Protein AF-A0A5K4F5U8-F1 (afdb_monomer_lite)

Organism: Schistosoma mansoni (NCBI:txid6183)

Structure (mmCIF, N/CA/C/O backbone):
data_AF-A0A5K4F5U8-F1
#
_entry.id   AF-A0A5K4F5U8-F1
#
loop_
_atom_site.group_PDB
_atom_site.id
_atom_site.type_symbol
_atom_site.label_atom_id
_atom_site.label_alt_id
_atom_site.label_comp_id
_atom_site.label_asym_id
_atom_site.label_entity_id
_atom_site.label_seq_id
_atom_site.pdbx_PDB_ins_code
_atom_site.Cartn_x
_atom_site.Cartn_y
_atom_site.Cartn_z
_atom_site.occupancy
_atom_site.B_iso_or_equiv
_atom_site.auth_seq_id
_atom_site.auth_comp_id
_atom_site.auth_asym_id
_atom_site.auth_atom_id
_atom_site.pdbx_PDB_model_num
ATOM 1 N N . MET A 1 1 ? -51.810 -13.209 71.346 1.00 55.81 1 MET A N 1
ATOM 2 C CA . MET A 1 1 ? -51.809 -12.489 70.056 1.00 55.81 1 MET A CA 1
ATOM 3 C C . MET A 1 1 ? -52.973 -13.051 69.253 1.00 55.81 1 MET A C 1
ATOM 5 O O . MET A 1 1 ? -53.030 -14.268 69.125 1.00 55.81 1 MET A O 1
ATOM 9 N N . SER A 1 2 ? -53.965 -12.244 68.866 1.00 67.75 2 SER A N 1
ATOM 10 C CA . SER A 1 2 ? -55.133 -12.753 68.128 1.00 67.75 2 SER A CA 1
ATOM 11 C C . SER A 1 2 ? -54.727 -13.163 66.707 1.00 67.75 2 SER A C 1
ATOM 13 O O . SER A 1 2 ? -53.837 -12.550 66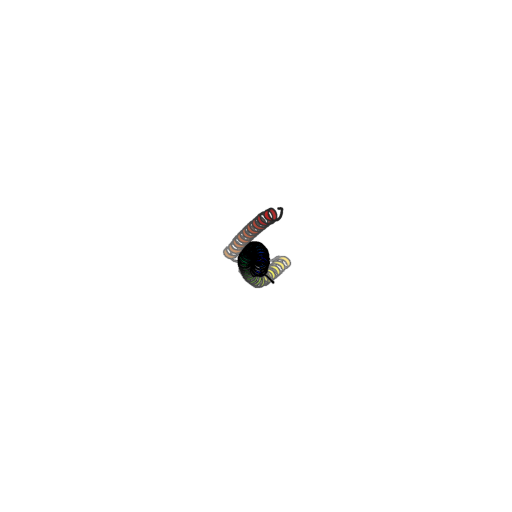.120 1.00 67.75 2 SER A O 1
ATOM 15 N N . LEU A 1 3 ? -55.381 -14.191 66.151 1.00 76.44 3 LEU A N 1
ATOM 16 C CA . LEU A 1 3 ? -55.191 -14.631 64.757 1.00 76.44 3 LEU A CA 1
ATOM 17 C C . LEU A 1 3 ? -55.333 -13.476 63.752 1.00 76.44 3 LEU A C 1
ATOM 19 O O . LEU A 1 3 ? -54.651 -13.449 62.734 1.00 76.44 3 LEU A O 1
ATOM 23 N N . GLU A 1 4 ? -56.185 -12.499 64.058 1.00 76.69 4 GLU A N 1
ATOM 24 C CA . GLU A 1 4 ? -56.363 -11.291 63.252 1.00 76.69 4 GLU A CA 1
ATOM 25 C C . GLU A 1 4 ? -55.086 -10.450 63.168 1.00 76.69 4 GLU A C 1
ATOM 27 O O . GLU A 1 4 ? -54.725 -10.022 62.075 1.00 76.69 4 GLU A O 1
ATOM 32 N N . ILE A 1 5 ? -54.364 -10.274 64.283 1.00 78.19 5 ILE A N 1
ATOM 33 C CA . ILE A 1 5 ? -53.105 -9.514 64.305 1.00 78.19 5 ILE A CA 1
ATOM 34 C C . ILE A 1 5 ? -52.043 -10.223 63.453 1.00 78.19 5 ILE A C 1
ATOM 36 O O . ILE A 1 5 ? -51.369 -9.570 62.660 1.00 78.19 5 ILE A O 1
ATOM 40 N N . ILE A 1 6 ? -51.935 -11.553 63.554 1.00 78.06 6 ILE A N 1
ATOM 41 C CA . ILE A 1 6 ? -50.988 -12.346 62.748 1.00 78.06 6 ILE A CA 1
ATOM 42 C C . ILE A 1 6 ? -51.300 -12.181 61.254 1.00 78.06 6 ILE A C 1
ATOM 44 O O . ILE A 1 6 ? -50.434 -11.766 60.491 1.00 78.06 6 ILE A O 1
ATOM 48 N N . ASN A 1 7 ? -52.566 -12.352 60.858 1.00 77.94 7 ASN A N 1
ATOM 49 C CA . ASN A 1 7 ? -52.994 -12.166 59.468 1.00 77.94 7 ASN A CA 1
ATOM 50 C C . ASN A 1 7 ? -52.751 -10.740 58.942 1.00 77.94 7 ASN A C 1
ATOM 52 O O . ASN A 1 7 ? -52.500 -10.562 57.751 1.00 77.94 7 ASN A O 1
ATOM 56 N N . THR A 1 8 ? -52.860 -9.706 59.785 1.00 81.81 8 THR A N 1
ATOM 57 C CA . THR A 1 8 ? -52.535 -8.332 59.367 1.00 81.81 8 THR A CA 1
ATOM 58 C C . THR A 1 8 ? -51.039 -8.117 59.181 1.00 81.81 8 THR A C 1
ATOM 60 O O . THR A 1 8 ? -50.652 -7.480 58.205 1.00 81.81 8 THR A O 1
ATOM 63 N N . VAL A 1 9 ? -50.202 -8.673 60.062 1.00 79.81 9 VAL A N 1
ATOM 64 C CA . VAL A 1 9 ? -48.740 -8.600 59.932 1.00 79.81 9 VAL A CA 1
ATOM 65 C C . VAL A 1 9 ? -48.287 -9.333 58.669 1.00 79.81 9 VAL A C 1
ATOM 67 O O . VAL A 1 9 ? -47.540 -8.753 57.889 1.00 79.81 9 VAL A O 1
ATOM 70 N N . ASP A 1 10 ? -48.815 -10.529 58.401 1.00 83.69 10 ASP A N 1
ATOM 71 C CA . ASP A 1 10 ? -48.494 -11.300 57.190 1.00 83.69 10 ASP A CA 1
ATOM 72 C C . ASP A 1 10 ? -48.928 -10.586 55.897 1.00 83.69 10 ASP A C 1
ATOM 74 O O . ASP A 1 10 ? -48.259 -10.661 54.868 1.00 83.69 10 ASP A O 1
ATOM 78 N N . LYS A 1 11 ? -50.044 -9.846 55.929 1.00 86.00 11 LYS A N 1
ATOM 79 C CA . LYS A 1 11 ? -50.469 -9.013 54.792 1.00 86.00 11 LYS A CA 1
ATOM 80 C C . LYS A 1 11 ? -49.548 -7.818 54.567 1.00 86.00 11 LYS A C 1
ATOM 82 O O . LYS A 1 11 ? -49.301 -7.470 53.415 1.00 86.00 11 LYS A O 1
ATOM 87 N N . LEU A 1 12 ? -49.076 -7.181 55.638 1.00 84.19 12 LEU A N 1
ATOM 88 C CA . LEU A 1 12 ? -48.148 -6.053 55.543 1.00 84.19 12 LEU A CA 1
ATOM 89 C C . LEU A 1 12 ? -46.786 -6.509 55.013 1.00 84.19 12 LEU A C 1
ATOM 91 O O . LEU A 1 12 ? -46.285 -5.910 54.069 1.00 84.19 12 LEU A O 1
ATOM 95 N N . THR A 1 13 ? -46.239 -7.617 55.522 1.00 88.38 13 THR A N 1
ATOM 96 C CA . THR A 1 13 ? -44.965 -8.167 55.028 1.00 88.38 13 THR A CA 1
ATOM 97 C C . THR A 1 13 ? -45.050 -8.581 53.559 1.00 88.38 13 THR A C 1
ATOM 99 O O . THR A 1 13 ? -44.134 -8.292 52.791 1.00 88.38 13 THR A O 1
ATOM 102 N N . LEU A 1 14 ? -46.163 -9.192 53.137 1.00 89.12 14 LEU A N 1
ATOM 103 C CA . LEU A 1 14 ? -46.406 -9.510 51.729 1.00 89.12 14 LEU A CA 1
ATOM 104 C C . LEU A 1 14 ? -46.535 -8.242 50.868 1.00 89.12 14 LEU A C 1
ATOM 106 O O . LEU A 1 14 ? -46.029 -8.204 49.750 1.00 89.12 14 LEU A O 1
ATOM 110 N N . SER A 1 15 ? -47.195 -7.196 51.376 1.00 91.06 15 SER A N 1
ATOM 111 C CA . SER A 1 15 ? -47.309 -5.910 50.679 1.00 91.06 15 SER A CA 1
ATOM 112 C C . SER A 1 15 ? -45.940 -5.261 50.462 1.00 91.06 15 SER A C 1
ATOM 114 O O . SER A 1 15 ? -45.653 -4.823 49.347 1.00 91.06 15 SER A O 1
ATOM 116 N N . ASP A 1 16 ? -45.085 -5.259 51.486 1.00 92.69 16 ASP A N 1
ATOM 117 C CA . ASP A 1 16 ? -43.722 -4.724 51.406 1.00 92.69 16 ASP A CA 1
ATOM 118 C C . ASP A 1 16 ? -42.870 -5.516 50.399 1.00 92.69 16 ASP A C 1
ATOM 120 O O . ASP A 1 16 ? -42.147 -4.928 49.593 1.00 92.69 16 ASP A O 1
ATOM 124 N N . GLN A 1 17 ? -42.989 -6.850 50.384 1.00 92.75 17 GLN A N 1
ATOM 125 C CA . GLN A 1 17 ? -42.312 -7.707 49.401 1.00 92.75 17 GLN A CA 1
ATOM 126 C C . GLN A 1 17 ? -42.759 -7.395 47.967 1.00 92.75 17 GLN A C 1
ATOM 128 O O . GLN A 1 17 ? -41.922 -7.228 47.081 1.00 92.75 17 GLN A O 1
ATOM 133 N N . ILE A 1 18 ? -44.068 -7.243 47.740 1.00 93.94 18 ILE A N 1
ATOM 134 C CA . ILE A 1 18 ? -44.618 -6.874 46.428 1.00 93.94 18 ILE A CA 1
ATOM 135 C C . ILE A 1 18 ? -44.106 -5.495 45.986 1.00 93.94 18 ILE A C 1
ATOM 137 O O . ILE A 1 18 ? -43.837 -5.282 44.801 1.00 93.94 18 ILE A O 1
ATOM 141 N N . GLU A 1 19 ? -43.982 -4.534 46.902 1.00 94.38 19 GLU A N 1
ATOM 142 C CA . GLU A 1 19 ? -43.435 -3.213 46.586 1.00 94.38 19 GLU A CA 1
ATOM 143 C C . GLU A 1 19 ? -41.948 -3.285 46.208 1.00 94.38 19 GLU A C 1
ATOM 145 O O . GLU A 1 19 ? -41.546 -2.715 45.189 1.00 94.38 19 GLU A O 1
ATOM 150 N N . GLN A 1 20 ? -41.149 -4.059 46.947 1.00 94.44 20 GLN A N 1
ATOM 151 C CA . GLN A 1 20 ? -39.741 -4.304 46.617 1.00 94.44 20 GLN A CA 1
ATOM 152 C C . GLN A 1 20 ? -39.573 -4.979 45.248 1.00 94.44 20 GLN A C 1
ATOM 154 O O . GLN A 1 20 ? -38.730 -4.554 44.452 1.00 94.44 20 GLN A O 1
ATOM 159 N N . GLU A 1 21 ? -40.397 -5.979 44.925 1.00 95.81 21 GLU A N 1
ATOM 160 C CA . GLU A 1 21 ? -40.387 -6.633 43.611 1.00 95.81 21 GLU A CA 1
ATOM 161 C C . GLU A 1 21 ? -40.747 -5.662 42.480 1.00 95.81 21 GLU A C 1
ATOM 163 O O . GLU A 1 21 ? -40.109 -5.679 41.427 1.00 95.81 21 GLU A O 1
ATOM 168 N N . LYS A 1 22 ? -41.713 -4.756 42.691 1.00 96.56 22 LYS A N 1
ATOM 169 C CA . LYS A 1 22 ? -42.053 -3.711 41.708 1.00 96.56 22 LYS A CA 1
ATOM 170 C C . LYS A 1 22 ? -40.891 -2.751 41.459 1.00 96.56 22 LYS A C 1
ATOM 172 O O . LYS A 1 22 ? -40.652 -2.380 40.308 1.00 96.56 22 LYS A O 1
ATOM 177 N N . ILE A 1 23 ? -40.170 -2.356 42.510 1.00 96.25 23 ILE A N 1
ATOM 178 C CA . ILE A 1 23 ? -38.971 -1.513 42.389 1.00 96.25 23 ILE A CA 1
ATOM 179 C C . ILE A 1 23 ? -37.886 -2.262 41.609 1.00 96.25 23 ILE A C 1
ATOM 181 O O . ILE A 1 23 ? -37.341 -1.717 40.648 1.00 96.25 23 ILE A O 1
ATOM 185 N N . SER A 1 24 ? -37.619 -3.521 41.968 1.00 96.38 24 SER A N 1
ATOM 186 C CA . SER A 1 24 ? -36.646 -4.373 41.276 1.00 96.38 24 SER A CA 1
ATOM 187 C C . SER A 1 24 ? -36.989 -4.541 39.792 1.00 96.38 24 SER A C 1
ATOM 189 O O . SER A 1 24 ? -36.137 -4.332 38.929 1.00 96.38 24 SER A O 1
ATOM 191 N N . LEU A 1 25 ? -38.259 -4.799 39.468 1.00 97.19 25 LEU A N 1
ATOM 192 C CA . LEU A 1 25 ? -38.737 -4.906 38.091 1.00 97.19 25 LEU A CA 1
ATOM 193 C C . LEU A 1 25 ? -38.520 -3.610 37.298 1.00 97.19 25 LEU A C 1
ATOM 195 O O . LEU A 1 25 ? -38.134 -3.660 36.131 1.00 97.19 25 LEU A O 1
ATOM 199 N N . ASN A 1 26 ? -38.763 -2.447 37.906 1.00 97.00 26 ASN A N 1
ATOM 200 C CA . ASN A 1 26 ? -38.525 -1.160 37.252 1.00 97.00 26 ASN A CA 1
ATOM 201 C C . ASN A 1 26 ? -37.026 -0.937 36.984 1.00 97.00 26 ASN A C 1
ATOM 203 O O . ASN A 1 26 ? -36.650 -0.563 35.875 1.00 97.00 26 ASN A O 1
ATOM 207 N N . LEU A 1 27 ? -36.162 -1.251 37.955 1.00 96.81 27 LEU A N 1
ATOM 208 C CA . LEU A 1 27 ? -34.708 -1.184 37.778 1.00 96.81 27 LEU A CA 1
ATOM 209 C C . LEU A 1 27 ? -34.223 -2.122 36.665 1.00 96.81 27 LEU A C 1
ATOM 211 O O . LEU A 1 27 ? -33.412 -1.714 35.833 1.00 96.81 27 LEU A O 1
ATOM 215 N N . LEU A 1 28 ? -34.749 -3.348 36.605 1.00 97.00 28 LEU A N 1
ATOM 216 C CA . LEU A 1 28 ? -34.437 -4.304 35.541 1.00 97.00 28 LEU A CA 1
ATOM 217 C C . LEU A 1 28 ? -34.871 -3.784 34.169 1.00 97.00 28 LEU A C 1
ATOM 219 O O . LEU A 1 28 ? -34.096 -3.869 33.223 1.00 97.00 28 LEU A O 1
ATOM 223 N N . ARG A 1 29 ? -36.061 -3.183 34.059 1.00 97.69 29 ARG A N 1
ATOM 224 C CA . ARG A 1 29 ? -36.532 -2.566 32.808 1.00 97.69 29 ARG A CA 1
ATOM 225 C C . ARG A 1 29 ? -35.633 -1.418 32.357 1.00 97.69 29 ARG A C 1
ATOM 227 O O . ARG A 1 29 ? -35.238 -1.388 31.201 1.00 97.69 29 ARG A O 1
ATOM 234 N N . GLN A 1 30 ? -35.262 -0.517 33.267 1.00 96.50 30 GLN A N 1
ATOM 235 C CA . GLN A 1 30 ? -34.341 0.582 32.954 1.00 96.50 30 GLN A CA 1
ATOM 236 C C . GLN A 1 30 ? -32.960 0.072 32.535 1.00 96.50 30 GLN A C 1
ATOM 238 O O . GLN A 1 30 ? -32.342 0.627 31.632 1.00 96.50 30 GLN A O 1
ATOM 243 N N . THR A 1 31 ? -32.477 -0.984 33.190 1.00 96.69 31 THR A N 1
ATOM 244 C CA . THR A 1 31 ? -31.202 -1.619 32.845 1.00 96.69 31 THR A CA 1
ATOM 245 C C . THR A 1 31 ? -31.276 -2.264 31.467 1.00 96.69 31 THR A C 1
ATOM 247 O O . THR A 1 31 ? -30.354 -2.091 30.681 1.00 96.69 31 THR A O 1
ATOM 250 N N . ASN A 1 32 ? -32.382 -2.940 31.146 1.00 97.06 32 ASN A N 1
ATOM 251 C CA . ASN A 1 32 ? -32.571 -3.558 29.841 1.00 97.06 32 ASN A CA 1
ATOM 252 C C . ASN A 1 32 ? -32.601 -2.515 28.716 1.00 97.06 32 ASN A C 1
ATOM 254 O O . ASN A 1 32 ? -31.885 -2.682 27.740 1.00 97.06 32 ASN A O 1
ATOM 258 N N . CYS A 1 33 ? -33.315 -1.396 28.895 1.00 97.00 33 CYS A N 1
ATOM 259 C CA . CYS A 1 33 ? -33.307 -0.305 27.913 1.00 97.00 33 CYS A CA 1
ATOM 260 C C . CYS A 1 33 ? -31.891 0.249 27.670 1.00 97.00 33 CYS A C 1
ATOM 262 O O . CYS A 1 33 ? -31.497 0.450 26.531 1.00 97.00 33 CYS A O 1
ATOM 264 N N . LYS A 1 34 ? -31.088 0.440 28.727 1.00 97.12 34 LYS A N 1
ATOM 265 C CA . LYS A 1 34 ? -29.693 0.898 28.578 1.00 97.12 34 LYS A CA 1
ATOM 266 C C . LYS A 1 34 ? -28.794 -0.130 27.891 1.00 97.12 34 LYS A C 1
ATOM 268 O O . LYS A 1 34 ? -27.827 0.248 27.235 1.00 97.12 34 LYS A O 1
ATOM 273 N N . LEU A 1 35 ? -29.060 -1.420 28.097 1.00 97.44 35 LEU A N 1
ATOM 274 C CA . LEU A 1 35 ? -28.330 -2.494 27.429 1.00 97.44 35 LEU A CA 1
ATOM 275 C C . LEU A 1 35 ? -28.683 -2.554 25.944 1.00 97.44 35 LEU A C 1
ATOM 277 O O . LEU A 1 35 ? -27.769 -2.682 25.144 1.00 97.44 35 LEU A O 1
ATOM 281 N N . GLU A 1 36 ? -29.959 -2.401 25.588 1.00 97.69 36 GLU A N 1
ATOM 282 C CA . GLU A 1 36 ? -30.414 -2.285 24.195 1.00 97.69 36 GLU A CA 1
ATOM 283 C C . GLU A 1 36 ? -29.726 -1.097 23.500 1.00 97.69 36 GLU A C 1
ATOM 285 O O . GLU A 1 36 ?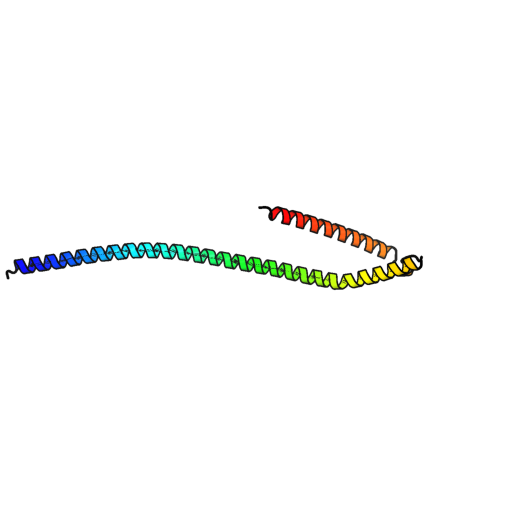 -29.046 -1.297 22.501 1.00 97.69 36 GLU A O 1
ATOM 290 N N . GLU A 1 37 ? -29.745 0.096 24.107 1.00 97.19 37 GLU A N 1
ATOM 291 C CA . GLU A 1 37 ? -29.022 1.272 23.586 1.00 97.19 37 GLU A CA 1
ATOM 292 C C . GLU A 1 37 ? -27.509 1.021 23.433 1.00 97.19 37 GLU A C 1
ATOM 294 O O . GLU A 1 37 ? -26.879 1.485 22.485 1.00 97.19 37 GLU A O 1
ATOM 299 N N . SER A 1 38 ? -26.900 0.291 24.374 1.00 97.31 38 SER A N 1
ATOM 300 C CA . SER A 1 38 ? -25.469 -0.036 24.313 1.00 97.31 38 SER A CA 1
ATOM 301 C C . SER A 1 38 ? -25.152 -1.040 23.205 1.00 97.31 38 SER A C 1
ATOM 303 O O . SER A 1 38 ? -24.076 -0.960 22.618 1.00 97.31 38 SER A O 1
ATOM 305 N N . ILE A 1 39 ? -26.056 -1.986 22.935 1.00 97.19 39 ILE A N 1
ATOM 306 C CA . ILE A 1 39 ? -25.923 -2.944 21.833 1.00 97.19 39 ILE A CA 1
ATOM 307 C C . ILE A 1 39 ? -25.994 -2.196 20.504 1.00 97.19 39 ILE A C 1
ATOM 309 O O . ILE A 1 39 ? -25.072 -2.352 19.710 1.00 97.19 39 ILE A O 1
ATOM 313 N N . ASP A 1 40 ? -26.984 -1.320 20.317 1.00 97.00 40 ASP A N 1
ATOM 314 C CA . ASP A 1 40 ? -27.134 -0.528 19.089 1.00 97.00 40 ASP A CA 1
ATOM 315 C C . ASP A 1 40 ? -25.861 0.289 18.787 1.00 97.00 40 ASP A C 1
ATOM 317 O O . ASP A 1 40 ? -25.329 0.253 17.679 1.00 97.00 40 ASP A O 1
ATOM 321 N N . ILE A 1 41 ? -25.290 0.959 19.800 1.00 96.94 41 ILE A N 1
ATOM 322 C CA . ILE A 1 41 ? -24.035 1.721 19.651 1.00 96.94 41 ILE A CA 1
ATOM 323 C C . ILE A 1 41 ? -22.863 0.814 19.245 1.00 96.94 41 ILE A C 1
ATOM 325 O O . ILE A 1 41 ? -22.020 1.213 18.438 1.00 96.94 41 ILE A O 1
ATOM 329 N N . LEU A 1 42 ? -22.762 -0.382 19.829 1.00 96.44 42 LEU A N 1
ATOM 330 C CA . LEU A 1 42 ? -21.684 -1.321 19.517 1.00 96.44 42 LEU A CA 1
ATOM 331 C C . LEU A 1 42 ? -21.840 -1.925 18.116 1.00 96.44 42 LEU A C 1
ATOM 333 O O . LEU A 1 42 ? -20.831 -2.143 17.447 1.00 96.44 42 LEU A O 1
ATOM 337 N N . GLU A 1 43 ? -23.069 -2.170 17.665 1.00 95.69 43 GLU A N 1
ATOM 338 C CA . GLU A 1 43 ? -23.359 -2.625 16.303 1.00 95.69 43 GLU A CA 1
ATOM 339 C C . GLU A 1 43 ? -22.990 -1.551 15.268 1.00 95.69 43 GLU A C 1
ATOM 341 O O . GLU A 1 43 ? -22.306 -1.862 14.290 1.00 95.69 43 GLU A O 1
ATOM 346 N N . ASP A 1 44 ? -23.320 -0.282 15.528 1.00 93.81 44 ASP A N 1
ATOM 347 C CA . ASP A 1 44 ? -22.907 0.850 14.688 1.00 93.81 44 ASP A CA 1
ATOM 348 C C . ASP A 1 44 ? -21.375 0.992 14.625 1.00 93.81 44 ASP A C 1
ATOM 350 O O . ASP A 1 44 ? -20.791 1.193 13.554 1.00 93.81 44 ASP A O 1
ATOM 354 N N . GLN A 1 45 ? -20.691 0.855 15.768 1.00 93.50 45 GLN A N 1
ATOM 355 C CA . GLN A 1 45 ? -19.226 0.884 15.824 1.00 93.50 45 GLN A CA 1
ATOM 356 C C . GLN A 1 45 ? -18.598 -0.278 15.051 1.00 93.50 45 GLN A C 1
ATOM 358 O O . GLN A 1 45 ? -17.605 -0.081 14.351 1.00 93.50 45 GLN A O 1
ATOM 363 N N . LEU A 1 46 ? -19.171 -1.479 15.154 1.00 90.94 46 LEU A N 1
ATOM 364 C CA . LEU A 1 46 ? -18.700 -2.650 14.422 1.00 90.94 46 LEU A CA 1
ATOM 365 C C . LEU A 1 46 ? -18.847 -2.448 12.909 1.00 90.94 46 LEU A C 1
ATOM 367 O O . LEU A 1 46 ? -17.887 -2.682 12.176 1.00 90.94 46 LEU A O 1
ATOM 371 N N . ALA A 1 47 ? -19.997 -1.944 12.454 1.00 87.25 47 ALA A N 1
ATOM 372 C CA . ALA A 1 47 ? -20.234 -1.639 11.044 1.00 87.25 47 ALA A CA 1
ATOM 373 C C . ALA A 1 47 ? -19.240 -0.595 10.502 1.00 87.25 47 ALA A C 1
ATOM 375 O O . ALA A 1 47 ? -18.724 -0.744 9.394 1.00 87.25 47 ALA A O 1
ATOM 376 N N . SER A 1 48 ? -18.909 0.429 11.298 1.00 84.75 48 SER A N 1
ATOM 377 C CA . SER A 1 48 ? -17.889 1.423 10.935 1.00 84.75 48 SER A CA 1
ATOM 378 C C . SER A 1 48 ? -16.494 0.807 10.789 1.00 84.75 48 SER A C 1
ATOM 380 O O . SER A 1 48 ? -15.762 1.165 9.869 1.00 84.75 48 SER 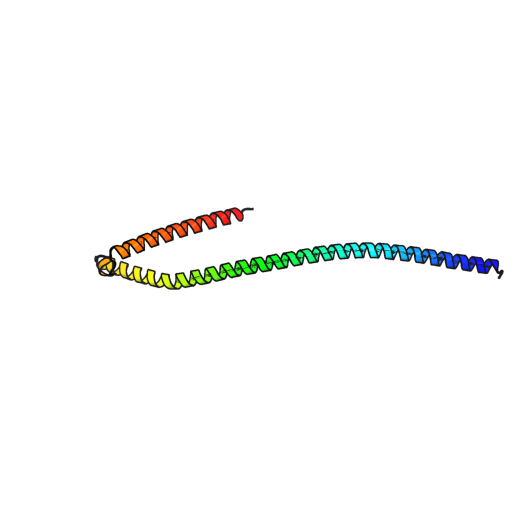A O 1
ATOM 382 N N . ILE A 1 49 ? -16.110 -0.119 11.673 1.00 84.62 49 ILE A N 1
ATOM 383 C CA . ILE A 1 49 ? -14.806 -0.802 11.608 1.00 84.62 49 ILE A CA 1
ATOM 384 C C . ILE A 1 49 ? -14.715 -1.694 10.361 1.00 84.62 49 ILE A C 1
ATOM 386 O O . ILE A 1 49 ? -13.664 -1.755 9.722 1.00 84.62 49 ILE A O 1
ATOM 390 N N . GLU A 1 50 ? -15.800 -2.381 9.994 1.00 78.50 50 GLU A N 1
ATOM 391 C CA . GLU A 1 50 ? -15.840 -3.200 8.775 1.00 78.50 50 GLU A CA 1
ATOM 392 C C . GLU A 1 50 ? -15.679 -2.355 7.499 1.00 78.50 50 GLU A C 1
ATOM 394 O O . GLU A 1 50 ? -15.016 -2.785 6.549 1.00 78.50 50 GLU A O 1
ATOM 399 N N . ASP A 1 51 ? -16.233 -1.141 7.474 1.00 78.31 51 ASP A N 1
ATOM 400 C CA . ASP A 1 51 ? -16.027 -0.205 6.363 1.00 78.31 51 ASP A CA 1
ATOM 401 C C . ASP A 1 51 ? -14.579 0.319 6.318 1.00 78.31 51 ASP A C 1
ATOM 403 O O . ASP A 1 51 ? -13.952 0.349 5.255 1.00 78.31 51 ASP A O 1
ATOM 407 N N . GLU A 1 52 ? -13.983 0.628 7.475 1.00 77.00 52 GLU A N 1
ATOM 408 C CA . GLU A 1 52 ? -12.570 1.018 7.563 1.00 77.00 52 GLU A CA 1
ATOM 409 C C . GLU A 1 52 ? -11.617 -0.085 7.068 1.00 77.00 52 GLU A C 1
ATOM 411 O O . GLU A 1 52 ? -10.665 0.215 6.338 1.00 77.00 52 GLU A O 1
ATOM 416 N N . ASP A 1 53 ? -11.868 -1.362 7.392 1.00 80.44 53 ASP A N 1
ATOM 417 C CA . ASP A 1 53 ? -11.064 -2.490 6.887 1.00 80.44 53 ASP A CA 1
ATOM 418 C C . ASP A 1 53 ? -11.130 -2.580 5.352 1.00 80.44 53 ASP A C 1
ATOM 420 O O . ASP A 1 53 ? -10.105 -2.746 4.673 1.00 80.44 53 ASP A O 1
ATOM 424 N N . ASN A 1 54 ? -12.319 -2.370 4.776 1.00 83.75 54 ASN A N 1
ATOM 425 C CA . ASN A 1 54 ? -12.498 -2.296 3.327 1.00 83.75 54 ASN A CA 1
ATOM 426 C C . ASN A 1 54 ? -11.734 -1.113 2.713 1.00 83.75 54 ASN A C 1
ATOM 428 O O . ASN A 1 54 ? -11.092 -1.264 1.660 1.00 83.75 54 ASN A O 1
ATOM 432 N N . GLU A 1 55 ? -11.748 0.051 3.363 1.00 83.06 55 GLU A N 1
ATOM 433 C CA . GLU A 1 55 ? -11.015 1.225 2.898 1.00 83.06 55 GLU A CA 1
ATOM 434 C C . GLU A 1 55 ? -9.498 0.990 2.946 1.00 83.06 55 GLU A C 1
ATOM 436 O O . GLU A 1 55 ? -8.793 1.246 1.963 1.00 83.06 55 GLU A O 1
ATOM 441 N N . TRP A 1 56 ? -8.975 0.453 4.048 1.00 86.94 56 TRP A N 1
ATOM 442 C CA . TRP A 1 56 ? -7.544 0.194 4.219 1.00 86.94 56 TRP A CA 1
ATOM 443 C C . TRP A 1 56 ? -7.043 -0.845 3.223 1.00 86.94 56 TRP A C 1
ATOM 445 O O . TRP A 1 56 ? -5.982 -0.664 2.615 1.00 86.94 56 TRP A O 1
ATOM 455 N N . LYS A 1 57 ? -7.828 -1.898 2.983 1.00 87.38 57 LYS A N 1
ATOM 456 C CA . LYS A 1 57 ? -7.545 -2.898 1.951 1.00 87.38 57 LYS A CA 1
ATOM 457 C C . LYS A 1 57 ? -7.519 -2.278 0.556 1.00 87.38 57 LYS A C 1
ATOM 459 O O . LYS A 1 57 ? -6.607 -2.564 -0.221 1.00 87.38 57 LYS A O 1
ATOM 464 N N . THR A 1 58 ? -8.464 -1.391 0.251 1.00 85.56 58 THR A N 1
ATOM 465 C CA . THR A 1 58 ? -8.504 -0.662 -1.025 1.00 85.56 58 THR A CA 1
ATOM 466 C C . THR A 1 58 ? -7.281 0.244 -1.183 1.00 85.56 58 THR A C 1
ATOM 468 O O . THR A 1 58 ? -6.576 0.156 -2.192 1.00 85.56 58 THR A O 1
ATOM 471 N N . ARG A 1 59 ? -6.953 1.051 -0.164 1.00 89.06 59 ARG A N 1
ATOM 472 C CA . ARG A 1 59 ? -5.760 1.916 -0.142 1.00 89.06 59 ARG A CA 1
ATOM 473 C C . ARG A 1 59 ? -4.472 1.108 -0.314 1.00 89.06 59 ARG A C 1
ATOM 475 O O . ARG A 1 59 ? -3.606 1.493 -1.099 1.00 89.06 59 ARG A O 1
ATOM 482 N N . TYR A 1 60 ? -4.356 -0.035 0.363 1.00 89.94 60 TYR A N 1
ATOM 483 C CA . TYR A 1 60 ? -3.213 -0.938 0.230 1.00 89.94 60 TYR A CA 1
ATOM 484 C C . TYR A 1 60 ? -3.051 -1.460 -1.203 1.00 89.94 60 TYR A C 1
ATOM 486 O O . TYR A 1 60 ? -1.941 -1.451 -1.739 1.00 89.94 60 TYR A O 1
ATOM 494 N N . LEU A 1 61 ? -4.142 -1.901 -1.838 1.00 87.75 61 LEU A N 1
ATOM 495 C CA . LEU A 1 61 ? -4.107 -2.410 -3.210 1.00 87.75 61 LEU A CA 1
ATOM 496 C C . LEU A 1 61 ? -3.685 -1.325 -4.211 1.00 87.75 61 LEU A C 1
ATOM 498 O O . LEU A 1 61 ? -2.810 -1.588 -5.037 1.00 87.75 61 LEU A O 1
ATOM 502 N N . ILE A 1 62 ? -4.217 -0.104 -4.081 1.00 86.69 62 ILE A N 1
ATOM 503 C CA . ILE A 1 62 ? -3.812 1.050 -4.903 1.00 86.69 62 ILE A CA 1
ATOM 504 C C . ILE A 1 62 ? -2.325 1.362 -4.694 1.00 86.69 62 ILE A C 1
ATOM 506 O O . ILE A 1 62 ? -1.568 1.483 -5.658 1.00 86.69 62 ILE A O 1
ATOM 510 N N . GLN A 1 63 ? -1.867 1.432 -3.440 1.00 91.94 63 GLN A N 1
ATOM 511 C CA . GLN A 1 63 ? -0.463 1.710 -3.133 1.00 91.94 63 GLN A CA 1
ATOM 512 C C . GLN A 1 63 ? 0.469 0.634 -3.705 1.00 91.94 63 GLN A C 1
ATOM 514 O O . GLN A 1 63 ? 1.562 0.940 -4.190 1.00 91.94 63 GLN A O 1
ATOM 519 N N . LYS A 1 64 ? 0.049 -0.634 -3.667 1.00 91.75 64 LYS A N 1
ATOM 520 C CA . LYS A 1 64 ? 0.787 -1.747 -4.266 1.00 91.75 64 LYS A CA 1
ATOM 521 C C . LYS A 1 64 ? 0.890 -1.593 -5.785 1.00 91.75 64 LYS A C 1
ATOM 523 O O . LYS A 1 64 ? 1.992 -1.711 -6.317 1.00 91.75 64 LYS A O 1
ATOM 528 N N . GLU A 1 65 ? -0.209 -1.267 -6.463 1.00 88.19 65 GLU A N 1
ATOM 529 C CA . GLU A 1 65 ? -0.224 -1.022 -7.910 1.00 88.19 65 GLU A CA 1
ATOM 530 C C . GLU A 1 65 ? 0.696 0.144 -8.305 1.00 88.19 65 GLU A C 1
ATOM 532 O O . GLU A 1 65 ? 1.523 0.007 -9.213 1.00 88.19 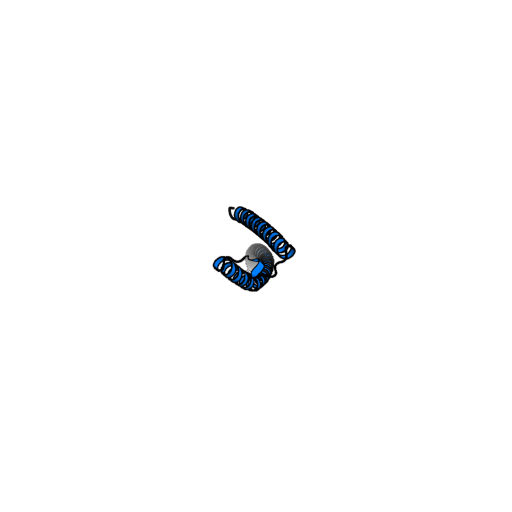65 GLU A O 1
ATOM 537 N N . MET A 1 66 ? 0.627 1.262 -7.575 1.00 87.69 66 MET A N 1
ATOM 538 C CA . MET A 1 66 ? 1.513 2.412 -7.781 1.00 87.69 66 MET A CA 1
ATOM 539 C C . MET A 1 66 ? 2.984 2.032 -7.589 1.00 87.69 66 MET A C 1
ATOM 541 O O . MET A 1 66 ? 3.833 2.381 -8.410 1.00 87.69 66 MET A O 1
ATOM 545 N N . ASN A 1 67 ? 3.303 1.273 -6.538 1.00 92.88 67 ASN A N 1
ATOM 546 C CA . ASN A 1 67 ? 4.666 0.809 -6.287 1.00 92.88 67 ASN A CA 1
ATOM 547 C C . ASN A 1 67 ? 5.184 -0.090 -7.421 1.00 92.88 67 ASN A C 1
ATOM 549 O O . ASN A 1 67 ? 6.339 0.043 -7.831 1.00 92.88 67 ASN A O 1
ATOM 553 N N . ASP A 1 68 ? 4.349 -0.979 -7.956 1.00 89.69 68 ASP A N 1
ATOM 554 C CA . ASP A 1 68 ? 4.719 -1.851 -9.075 1.00 89.69 68 ASP A CA 1
ATOM 555 C C . ASP A 1 68 ? 4.872 -1.073 -10.393 1.00 89.69 68 ASP A C 1
ATOM 557 O O . ASP A 1 68 ? 5.744 -1.385 -11.213 1.00 89.69 68 ASP A O 1
ATOM 561 N N . TYR A 1 69 ? 4.086 -0.012 -10.598 1.00 90.69 69 TYR A N 1
ATOM 562 C CA . TYR A 1 69 ? 4.310 0.950 -11.678 1.00 90.69 69 TYR A CA 1
ATOM 563 C C . TYR A 1 69 ? 5.663 1.661 -11.530 1.00 90.69 69 TYR A C 1
ATOM 565 O O . TYR A 1 69 ? 6.472 1.629 -12.462 1.00 90.69 69 TYR A O 1
ATOM 573 N N . TYR A 1 70 ? 5.962 2.227 -10.357 1.00 88.25 70 TYR A N 1
ATOM 574 C CA . TYR A 1 70 ? 7.218 2.943 -10.129 1.00 88.25 70 TYR A CA 1
ATOM 575 C C . TYR A 1 70 ? 8.441 2.043 -10.282 1.00 88.25 70 TYR A C 1
ATOM 577 O O . TYR A 1 70 ? 9.410 2.451 -10.916 1.00 88.25 70 TYR A O 1
ATOM 585 N N . LYS A 1 71 ? 8.400 0.798 -9.793 1.00 89.50 71 LYS A N 1
ATOM 586 C CA . LYS A 1 71 ? 9.491 -0.170 -10.005 1.00 89.50 71 LYS A CA 1
ATOM 587 C C . LYS A 1 71 ? 9.787 -0.391 -11.490 1.00 89.50 71 LYS A C 1
ATOM 589 O O . LYS A 1 71 ? 10.952 -0.386 -11.883 1.00 89.50 71 LYS A O 1
ATOM 594 N N . ARG A 1 72 ? 8.749 -0.547 -12.322 1.00 88.25 72 ARG A N 1
ATOM 595 C CA . ARG A 1 72 ? 8.904 -0.693 -13.781 1.00 88.25 72 ARG A CA 1
ATOM 596 C C . ARG A 1 72 ? 9.467 0.575 -14.419 1.00 88.25 72 ARG A C 1
ATOM 598 O O . ARG A 1 72 ? 10.381 0.482 -15.235 1.00 88.25 72 ARG A O 1
ATOM 605 N N . ALA A 1 73 ? 8.965 1.743 -14.022 1.00 83.38 73 ALA A N 1
ATOM 606 C CA . ALA A 1 73 ? 9.453 3.028 -14.514 1.00 83.38 73 ALA A CA 1
ATOM 607 C C . ALA A 1 73 ? 10.930 3.256 -14.152 1.00 83.38 73 ALA A C 1
ATOM 609 O O . ALA A 1 73 ? 11.724 3.621 -15.017 1.00 83.38 73 ALA A O 1
ATOM 610 N N . PHE A 1 74 ? 11.328 2.971 -12.908 1.00 86.88 74 PHE A N 1
ATOM 611 C CA . PHE A 1 74 ? 12.723 3.057 -12.474 1.00 86.88 74 PHE A CA 1
ATOM 612 C C . PHE A 1 74 ? 13.620 2.106 -13.255 1.00 86.88 74 PHE A C 1
ATOM 614 O O . PHE A 1 74 ? 14.653 2.541 -13.752 1.00 86.88 74 PHE A O 1
ATOM 621 N N . PHE A 1 75 ? 13.211 0.847 -13.423 1.00 84.56 75 PHE A N 1
ATOM 622 C CA . PHE A 1 75 ? 13.963 -0.124 -14.215 1.00 84.56 75 PHE A CA 1
ATOM 623 C C . PHE A 1 75 ? 14.164 0.346 -15.662 1.00 84.56 75 PHE A C 1
ATOM 625 O O . PHE A 1 75 ? 15.271 0.275 -16.192 1.00 84.56 75 PHE A O 1
ATOM 632 N N . PHE A 1 76 ? 13.117 0.883 -16.292 1.00 79.56 76 PHE A N 1
ATOM 633 C CA . PHE A 1 76 ? 13.220 1.460 -17.630 1.00 79.56 76 PHE A CA 1
ATOM 634 C C . PHE A 1 76 ? 14.205 2.638 -17.662 1.00 79.56 76 PHE A C 1
ATOM 636 O O . PHE A 1 76 ? 15.120 2.659 -18.484 1.00 79.56 76 PHE A O 1
ATOM 643 N N . CYS A 1 77 ? 14.075 3.595 -16.742 1.00 82.56 77 CYS A N 1
ATOM 644 C CA . CYS A 1 77 ? 14.983 4.738 -16.649 1.00 82.56 77 CYS A CA 1
ATOM 645 C C . CYS A 1 77 ? 16.442 4.311 -16.424 1.00 82.56 77 CYS A C 1
ATOM 647 O O . CYS A 1 77 ? 17.338 4.852 -17.072 1.00 82.56 77 CYS A O 1
ATOM 649 N N . ASP A 1 78 ? 16.682 3.317 -15.568 1.00 85.88 78 ASP A N 1
ATOM 650 C CA . ASP A 1 78 ? 18.019 2.801 -15.261 1.00 85.88 78 ASP A CA 1
ATOM 651 C C . ASP A 1 78 ? 18.695 2.177 -16.495 1.00 85.88 78 ASP A C 1
ATOM 653 O O . ASP A 1 78 ? 19.901 2.310 -16.692 1.00 85.88 78 ASP A O 1
ATOM 657 N N . GLN A 1 79 ? 17.912 1.596 -17.411 1.00 83.44 79 GLN A N 1
ATOM 658 C CA . GLN A 1 79 ? 18.413 1.115 -18.701 1.00 83.44 79 GLN A CA 1
ATOM 659 C C . GLN A 1 79 ? 18.639 2.231 -19.730 1.00 83.44 79 GLN A C 1
ATOM 661 O O . GLN A 1 79 ? 19.596 2.172 -20.508 1.00 83.44 79 GLN A O 1
ATOM 666 N N . GLN A 1 80 ? 17.751 3.227 -19.787 1.00 82.06 80 GLN A N 1
ATOM 667 C CA . GLN A 1 80 ? 17.775 4.243 -20.846 1.00 82.06 80 GLN A CA 1
ATOM 668 C C . GLN A 1 80 ? 18.740 5.399 -20.554 1.00 82.06 80 GLN A C 1
ATOM 670 O O . GLN A 1 80 ? 19.384 5.908 -21.474 1.00 82.06 80 GLN A O 1
ATOM 675 N N . ILE A 1 81 ? 18.915 5.794 -19.289 1.00 81.69 81 ILE A N 1
ATOM 676 C CA . ILE A 1 81 ? 19.809 6.899 -18.904 1.00 81.69 81 ILE A CA 1
ATOM 677 C C . ILE A 1 81 ? 21.267 6.634 -19.329 1.00 81.69 81 ILE A C 1
ATOM 679 O O . ILE A 1 81 ? 21.879 7.533 -19.918 1.00 81.69 81 ILE A O 1
ATOM 683 N N . PRO A 1 82 ? 21.864 5.446 -19.095 1.00 84.94 82 PRO A N 1
ATOM 684 C CA . PRO A 1 82 ? 23.216 5.151 -19.564 1.00 84.94 82 PRO A CA 1
ATOM 685 C C . PRO A 1 82 ? 23.346 5.208 -21.089 1.00 84.94 82 PRO A C 1
ATOM 687 O O . PRO A 1 82 ? 24.335 5.752 -21.585 1.00 84.94 82 PRO A O 1
ATOM 690 N N . LYS A 1 83 ? 22.342 4.714 -21.831 1.00 84.12 83 LYS A N 1
ATOM 691 C CA . LYS A 1 83 ? 22.311 4.764 -23.304 1.00 84.12 83 LYS A CA 1
ATOM 692 C C . LYS A 1 83 ? 22.279 6.206 -23.808 1.00 84.12 83 LYS A C 1
ATOM 694 O O . LYS A 1 83 ? 23.119 6.587 -24.621 1.00 84.12 83 LYS A O 1
ATOM 699 N N . ALA A 1 84 ? 21.397 7.036 -23.249 1.00 78.31 84 ALA A N 1
ATOM 700 C CA . ALA A 1 84 ? 21.314 8.459 -23.571 1.00 78.31 84 ALA A CA 1
ATOM 701 C C . ALA A 1 84 ? 22.621 9.205 -23.235 1.00 78.31 84 ALA A C 1
ATOM 703 O O . ALA A 1 84 ? 23.119 9.990 -24.043 1.00 78.31 84 ALA A O 1
ATOM 704 N N . LYS A 1 85 ? 23.246 8.913 -22.084 1.00 82.81 85 LYS A N 1
ATOM 705 C CA . LYS A 1 85 ? 24.559 9.479 -21.715 1.00 82.81 85 LYS A CA 1
ATOM 706 C C . LYS A 1 85 ? 25.669 9.042 -22.675 1.00 82.81 85 LYS A C 1
ATOM 708 O O . LYS A 1 85 ? 26.536 9.849 -23.009 1.00 82.81 85 LYS A O 1
ATOM 713 N N . ALA A 1 86 ? 25.677 7.783 -23.114 1.00 81.31 86 ALA A N 1
ATOM 714 C CA . ALA A 1 86 ? 26.648 7.285 -24.087 1.00 81.31 86 ALA A CA 1
ATOM 715 C C . ALA A 1 86 ? 26.488 7.994 -25.441 1.00 81.31 86 ALA A C 1
ATOM 717 O O . ALA A 1 86 ? 27.475 8.498 -25.984 1.00 81.31 86 ALA A O 1
ATOM 718 N N . LEU A 1 87 ? 25.247 8.123 -25.912 1.00 80.06 87 LEU A N 1
ATOM 719 C CA . LEU A 1 87 ? 24.885 8.866 -27.115 1.00 80.06 87 LEU A CA 1
ATOM 720 C C . LEU A 1 87 ? 25.348 10.329 -27.041 1.00 80.06 87 LEU A C 1
ATOM 722 O O . LEU A 1 87 ? 26.061 10.808 -27.924 1.00 80.06 87 LEU A O 1
ATOM 726 N N . GLN A 1 88 ? 25.055 11.015 -25.935 1.00 81.00 88 GLN A N 1
ATOM 727 C CA . GLN A 1 88 ? 25.484 12.396 -25.708 1.00 81.00 88 GLN A CA 1
ATOM 728 C C . GLN A 1 88 ? 27.014 12.548 -25.766 1.00 81.00 88 GLN A C 1
ATOM 730 O O . GLN A 1 88 ? 27.533 13.495 -26.359 1.00 81.00 88 GLN A O 1
ATOM 735 N N . ARG A 1 89 ? 27.775 11.599 -25.199 1.00 85.31 89 ARG A N 1
ATOM 736 C CA . ARG A 1 89 ? 29.250 11.600 -25.289 1.00 85.31 89 ARG A CA 1
ATOM 737 C C . ARG A 1 89 ? 29.751 11.417 -26.721 1.00 85.31 89 ARG A C 1
ATOM 739 O O . ARG A 1 89 ? 30.841 11.899 -27.036 1.00 85.31 89 ARG A O 1
ATOM 746 N N . THR A 1 90 ? 29.028 10.680 -27.557 1.00 78.19 90 THR A N 1
ATOM 747 C CA . THR A 1 90 ? 29.349 10.490 -28.978 1.00 78.19 90 THR A CA 1
ATOM 748 C C . THR A 1 90 ? 29.082 11.770 -29.765 1.00 78.19 90 THR A C 1
ATOM 750 O O . THR A 1 90 ? 29.992 12.259 -30.435 1.00 78.19 90 THR A O 1
ATOM 753 N N . ILE A 1 91 ? 27.923 12.402 -29.559 1.00 77.88 91 ILE A N 1
ATOM 754 C CA . ILE A 1 91 ? 27.584 13.712 -30.141 1.00 77.88 91 ILE A CA 1
ATOM 755 C C . ILE A 1 91 ? 28.642 14.764 -29.771 1.00 77.88 91 ILE A C 1
ATOM 757 O O . ILE A 1 91 ? 29.221 15.409 -30.643 1.00 77.88 91 ILE A O 1
ATOM 761 N N . ASN A 1 92 ? 28.999 14.871 -28.488 1.00 81.50 92 ASN A N 1
ATOM 762 C CA . ASN A 1 92 ? 30.012 15.824 -28.017 1.00 81.50 92 ASN A CA 1
ATOM 763 C C . ASN A 1 92 ? 31.418 15.558 -28.585 1.00 81.50 92 ASN A C 1
ATOM 765 O O . ASN A 1 92 ? 32.269 16.451 -28.582 1.00 81.50 92 ASN A O 1
ATOM 769 N N . ARG A 1 93 ? 31.719 14.328 -29.021 1.00 80.56 93 ARG A N 1
ATOM 770 C CA . ARG A 1 93 ? 32.969 14.006 -29.728 1.00 80.56 93 ARG A CA 1
ATOM 771 C C . ARG A 1 93 ? 32.898 14.433 -31.192 1.00 80.56 93 ARG A C 1
ATOM 773 O O . ARG A 1 93 ? 33.871 15.006 -31.671 1.00 80.56 93 ARG A O 1
ATOM 780 N N . ALA A 1 94 ? 31.762 14.219 -31.855 1.00 75.44 94 ALA A N 1
ATOM 781 C CA . ALA A 1 94 ? 31.538 14.648 -33.232 1.00 75.44 94 ALA A CA 1
ATOM 782 C C . ALA A 1 94 ? 31.651 16.167 -33.391 1.00 75.44 94 ALA A C 1
ATOM 784 O O . ALA A 1 94 ? 32.467 16.649 -34.177 1.00 75.44 94 ALA A O 1
ATOM 785 N N . VAL A 1 95 ? 30.931 16.908 -32.543 1.00 77.00 95 VAL A N 1
ATOM 786 C CA . VAL A 1 95 ? 30.935 18.378 -32.530 1.00 77.00 95 VAL A CA 1
ATOM 787 C C . VAL A 1 95 ? 32.348 18.924 -32.307 1.00 77.00 95 VAL A C 1
ATOM 789 O O . VAL A 1 95 ? 32.803 19.774 -33.067 1.00 77.00 95 VAL A O 1
ATOM 792 N N . ARG A 1 96 ? 33.092 18.393 -31.323 1.00 82.25 96 ARG A N 1
ATOM 793 C CA . ARG A 1 96 ? 34.475 18.831 -31.040 1.00 82.25 96 ARG A CA 1
ATOM 794 C C . ARG A 1 96 ? 35.444 18.599 -32.194 1.00 82.25 96 ARG A C 1
ATOM 796 O O . ARG A 1 96 ? 36.412 19.339 -32.319 1.00 82.25 96 ARG A O 1
ATOM 803 N N . ARG A 1 97 ? 35.216 17.570 -33.011 1.00 82.38 97 ARG A N 1
ATOM 804 C CA . ARG A 1 97 ? 36.055 17.260 -34.176 1.00 82.38 97 ARG A CA 1
ATOM 805 C C . ARG A 1 97 ? 35.535 17.893 -35.471 1.00 82.38 97 ARG A C 1
ATOM 807 O O . ARG A 1 97 ? 36.054 17.557 -36.530 1.00 82.38 97 ARG A O 1
ATOM 814 N N . GLY A 1 98 ? 34.497 18.735 -35.413 1.00 78.25 98 GLY A N 1
ATOM 815 C CA . GLY A 1 98 ? 33.874 19.343 -36.595 1.00 78.25 98 GLY A CA 1
ATOM 816 C C . GLY A 1 98 ? 33.313 18.325 -37.594 1.00 78.25 98 GLY A C 1
ATOM 817 O O . GLY A 1 98 ? 33.162 18.632 -38.772 1.00 78.25 98 GLY A O 1
ATOM 818 N N . SER A 1 99 ? 33.058 17.095 -37.150 1.00 71.56 99 SER A N 1
ATOM 819 C CA . SER A 1 99 ? 32.606 15.998 -38.008 1.00 71.56 99 SER A CA 1
ATOM 820 C C . SER A 1 99 ? 31.094 15.832 -37.893 1.00 71.56 99 SER A C 1
ATOM 822 O O . SER A 1 99 ? 30.497 16.140 -36.859 1.00 71.56 99 SER A O 1
ATOM 824 N N . LYS A 1 100 ? 30.461 15.355 -38.969 1.00 68.12 100 LYS A N 1
ATOM 825 C CA . LYS A 1 100 ? 29.020 15.083 -38.977 1.00 68.12 100 LYS A CA 1
ATOM 826 C C . LYS A 1 100 ? 28.701 13.984 -37.962 1.00 68.12 100 LYS A C 1
ATOM 828 O O . LYS A 1 100 ? 29.492 13.063 -37.768 1.00 68.12 100 LYS A O 1
ATOM 833 N N . LEU A 1 101 ? 27.534 14.064 -37.324 1.00 64.94 101 LEU A N 1
ATOM 834 C CA . LEU A 1 101 ? 27.095 13.049 -36.362 1.00 64.94 101 LEU A CA 1
ATOM 835 C C . LEU A 1 101 ? 26.995 11.655 -37.006 1.00 64.94 101 LEU A C 1
ATOM 837 O O . LEU A 1 101 ? 27.371 10.669 -36.378 1.00 64.94 101 LEU A O 1
ATOM 841 N N . SER A 1 102 ? 26.615 11.611 -38.287 1.00 65.12 102 SER A N 1
ATOM 842 C CA . SER A 1 102 ? 26.601 10.406 -39.126 1.00 65.12 102 SER A CA 1
ATOM 843 C C . SER A 1 102 ? 27.977 9.750 -39.303 1.00 65.12 102 SER A C 1
ATOM 845 O O . SER A 1 102 ? 28.064 8.617 -39.744 1.00 65.12 102 SER A O 1
ATOM 847 N N . SER A 1 103 ? 29.078 10.441 -38.978 1.00 60.28 103 SER A N 1
ATOM 848 C CA . SER A 1 103 ? 30.430 9.861 -38.990 1.00 60.28 103 SER A CA 1
ATOM 849 C C . SER A 1 103 ? 30.766 9.086 -37.711 1.00 60.28 103 SER A C 1
ATOM 851 O O . SER A 1 103 ? 31.808 8.441 -37.648 1.00 60.28 103 SER A O 1
ATOM 853 N N . TYR A 1 104 ? 29.937 9.191 -36.669 1.00 60.22 104 TYR A N 1
ATOM 854 C CA . TYR A 1 104 ? 30.138 8.516 -35.378 1.00 60.22 104 TYR A CA 1
ATOM 855 C C . TYR A 1 104 ? 29.025 7.556 -35.012 1.00 60.22 104 TYR A C 1
ATOM 857 O O . TYR A 1 104 ? 29.121 6.858 -34.001 1.00 60.22 104 TYR A O 1
ATOM 865 N N . MET A 1 105 ? 27.955 7.584 -35.783 1.00 63.25 105 MET A N 1
ATOM 866 C CA . MET A 1 105 ? 26.821 6.723 -35.603 1.00 63.25 105 MET A CA 1
ATOM 867 C C . MET A 1 105 ? 26.407 6.270 -36.989 1.00 63.25 105 MET A C 1
ATOM 869 O O . MET A 1 105 ? 26.176 7.122 -37.847 1.00 63.25 105 MET A O 1
ATOM 873 N N . ASP A 1 106 ? 26.317 4.957 -37.178 1.00 60.34 106 ASP A N 1
ATOM 874 C CA . ASP A 1 106 ? 25.712 4.344 -38.360 1.00 60.34 106 ASP A CA 1
ATOM 875 C C . ASP A 1 106 ? 24.192 4.558 -38.292 1.00 60.34 106 ASP A C 1
ATOM 877 O O . ASP A 1 106 ? 23.422 3.625 -38.098 1.00 60.34 106 ASP A O 1
ATOM 881 N N . LEU A 1 107 ? 23.773 5.824 -38.321 1.00 61.53 107 LEU A N 1
ATOM 882 C CA . LEU A 1 107 ? 22.377 6.216 -38.417 1.00 61.53 107 LEU A CA 1
ATOM 883 C C . LEU A 1 107 ? 22.080 6.383 -39.898 1.00 61.53 107 LEU A C 1
ATOM 885 O O . LEU A 1 107 ? 22.582 7.314 -40.537 1.00 61.53 107 LEU A O 1
ATOM 889 N N . ASP A 1 108 ? 21.282 5.473 -40.427 1.00 65.94 108 ASP A N 1
ATOM 890 C CA . ASP A 1 108 ? 20.550 5.724 -41.656 1.00 65.94 108 ASP A CA 1
ATOM 891 C C . ASP A 1 108 ? 19.439 6.763 -41.414 1.00 65.94 108 ASP A C 1
ATOM 893 O O . ASP A 1 108 ? 19.182 7.211 -40.290 1.00 65.94 108 ASP A O 1
ATOM 897 N N . GLU A 1 109 ? 18.827 7.218 -42.504 1.00 68.81 109 GLU A N 1
ATOM 898 C CA . GLU A 1 109 ? 17.730 8.189 -42.467 1.00 68.81 109 GLU A CA 1
ATOM 899 C C . GLU A 1 109 ? 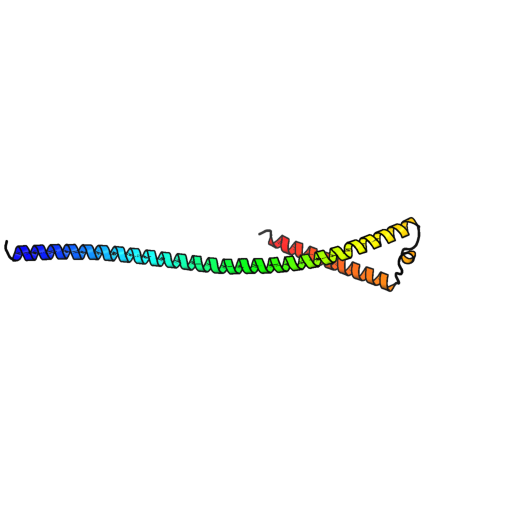16.543 7.660 -41.640 1.00 68.81 109 GLU A C 1
ATOM 901 O O . GLU A 1 109 ? 15.939 8.419 -40.878 1.00 68.81 109 GLU A O 1
ATOM 906 N N . ASP A 1 110 ? 16.311 6.345 -41.680 1.00 71.19 110 ASP A N 1
ATOM 907 C CA . ASP A 1 110 ? 15.297 5.648 -40.885 1.00 71.19 110 ASP A CA 1
ATOM 908 C C . ASP A 1 110 ? 15.565 5.783 -39.378 1.00 71.19 110 ASP A C 1
ATOM 910 O O . ASP A 1 110 ? 14.673 6.155 -38.616 1.00 71.19 110 ASP A O 1
ATOM 914 N N . SER A 1 111 ? 16.813 5.601 -38.938 1.00 69.31 111 SER A N 1
ATOM 915 C CA . SER A 1 111 ? 17.197 5.763 -37.531 1.00 69.31 111 SER A CA 1
ATOM 916 C C . SER A 1 111 ? 17.009 7.198 -37.026 1.00 69.31 111 SER A C 1
ATOM 918 O O . SER A 1 111 ? 16.722 7.421 -35.847 1.00 69.31 111 SER A O 1
ATOM 920 N N . VAL A 1 112 ? 17.189 8.201 -37.892 1.00 69.50 112 VAL A N 1
ATOM 921 C CA . VAL A 1 112 ? 16.909 9.603 -37.542 1.00 69.50 112 VAL A CA 1
ATOM 922 C C . VAL A 1 112 ? 15.404 9.822 -37.391 1.00 69.50 112 VAL A C 1
ATOM 924 O O . VAL A 1 112 ? 14.981 10.471 -36.431 1.00 69.50 112 VAL A O 1
ATOM 927 N N . GLN A 1 113 ? 14.601 9.251 -38.290 1.00 74.69 113 GLN A N 1
ATOM 928 C CA . GLN A 1 113 ? 13.146 9.334 -38.220 1.00 74.69 113 GLN A CA 1
ATOM 929 C C . GLN A 1 113 ? 12.595 8.646 -36.962 1.00 74.69 113 GLN A C 1
ATOM 931 O O . GLN A 1 113 ? 11.774 9.236 -36.262 1.00 74.69 113 GLN A O 1
ATOM 936 N N . GLU A 1 114 ? 13.107 7.467 -36.598 1.00 72.12 114 GLU A N 1
ATOM 937 C CA . GLU A 1 114 ? 12.734 6.777 -35.354 1.00 72.12 114 GLU A CA 1
ATOM 938 C C . GLU A 1 114 ? 13.008 7.634 -34.108 1.00 72.12 114 GLU A C 1
ATOM 940 O O . GLU A 1 114 ? 12.212 7.658 -33.163 1.00 72.12 114 GLU A O 1
ATOM 945 N N . LEU A 1 115 ? 14.122 8.374 -34.093 1.00 75.19 115 LEU A N 1
ATOM 946 C CA . LEU A 1 115 ? 14.451 9.279 -32.991 1.00 75.19 115 LEU A CA 1
ATOM 947 C C . LEU A 1 115 ? 13.498 10.483 -32.916 1.00 75.19 115 LEU A C 1
ATOM 949 O O . LEU A 1 115 ? 13.148 10.900 -31.808 1.00 75.19 115 LEU A O 1
ATOM 953 N N . GLU A 1 116 ? 13.057 11.032 -34.051 1.00 75.62 116 GLU A N 1
ATOM 954 C CA . GLU A 1 116 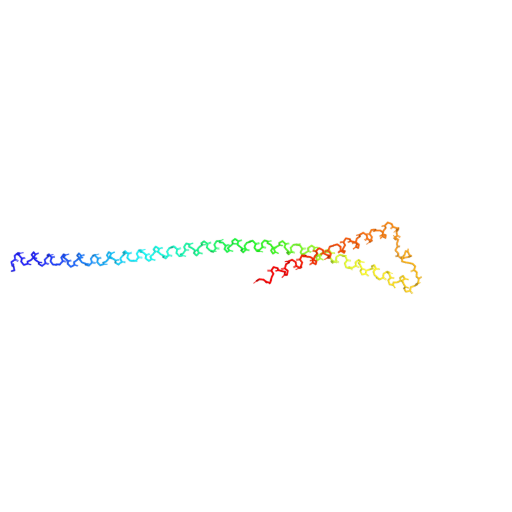? 12.051 12.107 -34.088 1.00 75.62 116 GLU A CA 1
ATOM 955 C C . GLU A 1 116 ? 10.653 11.614 -33.680 1.00 75.62 116 GLU A C 1
ATOM 957 O O . GLU A 1 116 ? 9.945 12.295 -32.925 1.00 75.62 116 GLU A O 1
ATOM 962 N N . ASP A 1 117 ? 10.274 10.401 -34.083 1.00 80.12 117 ASP A N 1
ATOM 963 C CA . ASP A 1 117 ? 9.025 9.761 -33.663 1.00 80.12 117 ASP A CA 1
ATOM 964 C C . ASP A 1 117 ? 9.030 9.512 -32.148 1.00 80.12 117 ASP A C 1
ATOM 966 O O . ASP A 1 117 ? 8.081 9.867 -31.437 1.00 80.12 117 ASP A O 1
ATOM 970 N N . TYR A 1 118 ? 10.142 8.992 -31.617 1.00 76.12 118 TYR A N 1
ATOM 971 C CA . TYR A 1 118 ? 10.318 8.785 -30.181 1.00 76.12 118 TYR A CA 1
ATOM 972 C C . TYR A 1 118 ? 10.301 10.108 -29.406 1.00 76.12 118 TYR A C 1
ATOM 974 O O . TYR A 1 118 ? 9.658 10.216 -28.359 1.00 76.12 118 TYR A O 1
ATOM 982 N N . ARG A 1 119 ? 10.947 11.156 -29.929 1.00 80.38 119 ARG A N 1
ATOM 983 C CA . ARG A 1 119 ? 10.890 12.507 -29.353 1.00 80.38 119 ARG A CA 1
ATOM 984 C C . ARG A 1 119 ? 9.453 13.022 -29.285 1.00 80.38 119 ARG A C 1
ATOM 986 O O . ARG A 1 119 ? 9.040 13.545 -28.248 1.00 80.38 119 ARG A O 1
ATOM 993 N N . THR A 1 120 ? 8.688 12.853 -30.357 1.00 87.25 120 THR A N 1
ATOM 994 C CA . THR A 1 120 ? 7.280 13.262 -30.425 1.00 87.25 120 THR A CA 1
ATOM 995 C C . THR A 1 120 ? 6.426 12.507 -29.405 1.00 87.25 120 THR A C 1
ATOM 997 O O . THR A 1 120 ? 5.625 13.120 -28.692 1.00 87.25 120 THR A O 1
ATOM 1000 N N . TYR A 1 121 ? 6.645 11.198 -29.269 1.00 82.69 121 TYR A N 1
ATOM 1001 C CA . TYR A 1 121 ? 5.998 10.369 -28.254 1.00 82.69 121 TYR A CA 1
ATOM 1002 C C . TYR A 1 121 ? 6.291 10.856 -26.826 1.00 82.69 121 TYR A C 1
ATOM 1004 O O . TYR A 1 121 ? 5.364 11.033 -26.036 1.00 82.69 121 TYR A O 1
ATOM 1012 N N . ILE A 1 122 ? 7.556 11.148 -26.505 1.00 80.56 122 ILE A N 1
ATOM 1013 C CA . ILE A 1 122 ? 7.948 11.658 -25.183 1.00 80.56 122 ILE A CA 1
ATOM 1014 C C . ILE A 1 122 ? 7.294 13.013 -24.887 1.00 80.56 122 ILE A C 1
ATOM 1016 O O . ILE A 1 122 ? 6.773 13.207 -23.792 1.00 80.56 122 ILE A O 1
ATOM 1020 N N . ILE A 1 123 ? 7.249 13.934 -25.857 1.00 85.94 123 ILE A N 1
ATOM 1021 C CA . ILE A 1 123 ? 6.569 15.232 -25.689 1.00 85.94 123 ILE A CA 1
ATOM 1022 C C . ILE A 1 123 ? 5.080 15.034 -25.385 1.00 85.94 123 ILE A C 1
ATOM 1024 O O . ILE A 1 123 ? 4.532 15.706 -24.509 1.00 85.94 123 ILE A O 1
ATOM 1028 N N . LYS A 1 124 ? 4.417 14.111 -26.092 1.00 88.75 124 LYS A N 1
ATOM 1029 C CA . LYS A 1 124 ? 3.012 13.776 -25.835 1.00 88.75 124 LYS A CA 1
ATOM 1030 C C . LYS A 1 124 ? 2.825 13.232 -24.417 1.00 88.75 124 LYS A C 1
ATOM 1032 O O . LYS A 1 124 ? 1.939 13.702 -23.709 1.00 88.75 124 LYS A O 1
ATOM 1037 N N . LEU A 1 125 ? 3.685 12.308 -23.990 1.00 85.94 125 LEU A N 1
ATOM 1038 C CA . LEU A 1 125 ? 3.633 11.724 -22.651 1.00 85.94 125 LEU A CA 1
ATOM 1039 C C . LEU A 1 125 ? 3.836 12.779 -21.552 1.00 85.94 125 LEU A C 1
ATOM 1041 O O . LEU A 1 125 ? 3.102 12.780 -20.568 1.00 85.94 125 LEU A O 1
ATOM 1045 N N . CYS A 1 126 ? 4.781 13.709 -21.728 1.00 85.81 126 CYS A N 1
ATOM 1046 C CA . CYS A 1 126 ? 4.974 14.825 -20.800 1.00 85.81 126 CYS A CA 1
ATOM 1047 C C . CYS A 1 126 ? 3.702 15.673 -20.662 1.00 85.81 126 CYS A C 1
ATOM 1049 O O . CYS A 1 126 ? 3.280 15.935 -19.541 1.00 85.81 126 CYS A O 1
ATOM 1051 N N . ARG A 1 127 ? 3.044 16.021 -21.776 1.00 90.06 127 ARG A N 1
ATOM 1052 C CA . ARG A 1 127 ? 1.782 16.785 -21.753 1.00 90.06 127 ARG A CA 1
ATOM 1053 C C . ARG A 1 127 ? 0.646 16.036 -21.058 1.00 90.06 127 ARG A C 1
ATOM 1055 O O . ARG A 1 127 ? -0.147 16.642 -20.343 1.00 90.06 127 ARG A O 1
ATOM 1062 N N . GLU A 1 128 ? 0.547 14.724 -21.266 1.00 87.44 128 GLU A N 1
ATOM 1063 C CA . GLU A 1 128 ? -0.445 13.891 -20.576 1.00 87.44 128 GLU A CA 1
ATOM 1064 C C . GLU A 1 128 ? -0.195 13.859 -19.062 1.00 87.44 128 GLU A C 1
ATOM 1066 O O . GLU A 1 128 ? -1.143 13.972 -18.283 1.00 87.44 128 GLU A O 1
ATOM 1071 N N . LEU A 1 129 ? 1.069 13.749 -18.638 1.00 82.00 129 LEU A N 1
ATOM 1072 C CA . LEU A 1 129 ? 1.451 13.785 -17.224 1.00 82.00 129 LEU A CA 1
ATOM 1073 C C . LEU A 1 129 ? 1.188 15.157 -16.590 1.00 82.00 129 LEU A C 1
ATOM 1075 O O . LEU A 1 129 ? 0.594 15.209 -15.517 1.00 82.00 129 LEU A O 1
ATOM 1079 N N . GLU A 1 130 ? 1.552 16.254 -17.258 1.00 85.50 130 GLU A N 1
ATOM 1080 C CA . GLU A 1 130 ? 1.239 17.623 -16.820 1.00 85.50 130 GLU A CA 1
ATOM 1081 C C . GLU A 1 130 ? -0.275 17.814 -16.643 1.00 85.50 130 GLU A C 1
ATOM 1083 O O . GLU A 1 130 ? -0.729 18.287 -15.603 1.00 85.50 130 GLU A O 1
ATOM 1088 N N . SER A 1 131 ? -1.079 17.344 -17.605 1.00 85.94 131 SER A N 1
ATOM 1089 C CA . SER A 1 131 ? -2.539 17.427 -17.514 1.00 85.94 131 SER A CA 1
ATOM 1090 C C . SER A 1 131 ? -3.114 16.619 -16.347 1.00 85.94 131 SER A C 1
ATOM 1092 O O . SER A 1 131 ? -4.092 17.060 -15.740 1.00 85.94 131 SER A O 1
ATOM 1094 N N . ARG A 1 132 ? -2.545 15.449 -16.028 1.00 82.62 132 ARG A N 1
ATOM 1095 C CA . ARG A 1 132 ? -2.959 14.649 -14.863 1.00 82.62 132 ARG A CA 1
ATOM 1096 C C . ARG A 1 132 ? -2.615 15.353 -13.554 1.00 82.62 132 ARG A C 1
ATOM 1098 O O . ARG A 1 132 ? -3.484 15.446 -12.694 1.00 82.62 132 ARG A O 1
ATOM 1105 N N . ILE A 1 133 ? -1.407 15.910 -13.444 1.00 79.88 133 ILE A N 1
ATOM 1106 C CA . ILE A 1 133 ? -0.974 16.689 -12.274 1.00 79.88 133 ILE A CA 1
ATOM 1107 C C . ILE A 1 133 ? -1.913 17.880 -12.046 1.00 79.88 133 ILE A C 1
ATOM 1109 O O . ILE A 1 133 ? -2.361 18.096 -10.923 1.00 79.88 133 ILE A O 1
ATOM 1113 N N . ASP A 1 134 ? -2.291 18.606 -13.101 1.00 82.94 134 ASP A N 1
ATOM 1114 C CA . ASP A 1 134 ? -3.238 19.724 -12.999 1.00 82.94 134 ASP A CA 1
ATOM 1115 C C . ASP A 1 134 ? -4.640 19.282 -12.550 1.00 82.94 134 ASP A C 1
ATOM 1117 O O . ASP A 1 134 ? -5.326 20.001 -11.819 1.00 82.94 134 ASP A O 1
ATOM 1121 N N . GLN A 1 135 ? -5.103 18.109 -12.991 1.00 80.06 135 GLN A N 1
ATOM 1122 C CA . GLN A 1 135 ? -6.395 17.557 -12.570 1.00 80.06 135 GLN A CA 1
ATOM 1123 C C . GLN A 1 135 ? -6.374 17.096 -11.111 1.00 80.06 135 GLN A C 1
ATOM 1125 O O . GLN A 1 135 ? -7.344 17.325 -10.389 1.00 80.06 135 GLN A O 1
ATOM 1130 N N . GLU A 1 136 ? -5.286 16.463 -10.676 1.00 75.06 136 GLU A N 1
ATOM 1131 C CA . GLU A 1 136 ? -5.099 16.016 -9.295 1.00 75.06 136 GLU A CA 1
ATOM 1132 C C . GLU A 1 136 ? -4.928 17.209 -8.347 1.00 75.06 136 GLU A C 1
ATOM 1134 O O . GLU A 1 136 ? -5.614 17.282 -7.330 1.00 75.06 136 GLU A O 1
ATOM 1139 N N . GLY A 1 137 ? -4.133 18.215 -8.724 1.00 67.69 137 GLY A N 1
ATOM 1140 C CA . GLY A 1 137 ? -3.949 19.439 -7.941 1.00 67.69 137 GLY A CA 1
ATOM 1141 C C . GLY A 1 137 ? -5.242 20.241 -7.746 1.00 67.69 137 GLY A C 1
ATOM 1142 O O . GLY A 1 137 ? -5.462 20.810 -6.680 1.00 67.69 137 GLY A O 1
ATOM 1143 N N . LYS A 1 138 ? -6.152 20.234 -8.730 1.00 68.31 138 LYS A N 1
ATOM 1144 C CA . LYS A 1 138 ? -7.491 20.839 -8.586 1.00 68.31 138 LYS A CA 1
ATOM 1145 C C . LYS A 1 138 ? -8.384 20.098 -7.592 1.00 68.31 138 LYS A C 1
ATOM 1147 O O . LYS A 1 138 ? -9.254 20.729 -6.999 1.00 68.31 138 LYS A O 1
ATOM 1152 N N . LYS A 1 139 ? -8.188 18.790 -7.407 1.00 58.50 139 LYS A N 1
ATOM 1153 C CA . LYS A 1 139 ? -8.938 17.997 -6.422 1.00 58.50 139 LYS A CA 1
ATOM 1154 C C . LYS A 1 139 ? -8.424 18.195 -4.994 1.00 58.50 139 LYS A C 1
ATOM 1156 O O . LYS A 1 139 ? -9.190 17.983 -4.068 1.00 58.50 139 LYS A O 1
ATOM 1161 N N . SER A 1 140 ? -7.177 18.637 -4.817 1.00 57.62 140 SER A N 1
ATOM 1162 C CA . SER A 1 140 ? -6.578 18.911 -3.500 1.00 57.62 140 SER A CA 1
ATOM 1163 C C . SER A 1 140 ? -6.837 20.322 -2.943 1.00 57.62 140 SER A C 1
ATOM 1165 O O . SER A 1 140 ? -6.279 20.653 -1.904 1.00 57.62 140 SER A O 1
ATOM 1167 N N . ASN A 1 141 ? -7.656 21.152 -3.601 1.00 47.53 141 ASN A N 1
ATOM 1168 C CA . ASN A 1 141 ? -8.025 22.505 -3.140 1.00 47.53 141 ASN A CA 1
ATOM 1169 C C . ASN A 1 141 ? -9.486 22.614 -2.643 1.00 47.53 141 ASN A C 1
ATOM 1171 O O . ASN A 1 141 ? -10.097 23.682 -2.722 1.00 47.53 141 ASN A O 1
ATOM 1175 N N . ILE A 1 142 ? -10.038 21.515 -2.127 1.00 42.50 142 ILE A N 1
ATOM 1176 C CA . ILE A 1 142 ? -11.236 21.475 -1.270 1.00 42.50 142 ILE A CA 1
ATOM 1177 C C . ILE A 1 142 ? -10.794 20.871 0.059 1.00 42.50 142 ILE A C 1
ATOM 1179 O O . ILE A 1 142 ? -11.205 21.413 1.106 1.00 42.50 142 ILE A O 1
#

Radius of gyration: 42.07 Å; chains: 1; bounding box: 92×37×112 Å

pLDDT: mean 82.86, std 11.01, range [42.5, 97.69]

Foldseek 3Di:
DDPVVVVVVVVVVVVVVVVVVVVVVVVVVVVVVVVVVVVVVVVVVVVVVVVVVVVVVVVVVVVVVVVVVVVVVVVVCVVVVVVVVVLVVLVVVCVVVVHDSCVSDVDDPVNVVVVVVVVVVVVVVVVVVVVVVVVVVVVVPD

Sequence (142 aa):
MSLEIINTVDKLTLSDQIEQEKISLNLLRQTNCKLEESIDILEDQLASIEDEDNEWKTRYLIQKEMNDYYKRAFFFCDQQIPKAKALQRTINRAVRRGSKLSSYMDLDEDSVQELEDYRTYIIKLCRELESRIDQEGKKSNI

Secondary structure (DSSP, 8-state):
--HHHHHHHHHHHHHHHHHHHHHHHHHHHHHHHHHHHHHHHHHHHHHHHHHHHHHHHHHHHHHHHHHHHHHHHHHHHHHHHHHHHHHHHHHHHHHHTT--GGGTS---HHHHHHHHHHHHHHHHHHHHHHHHHHHHHHHTT-

InterPro domains:
  IPR028022 Protein of unknown function DUF4600 [PF15372] (52-138)
  IPR028022 Protein of unknown function DUF4600 [PTHR28671] (13-139)